Protein AF-A0A1N7Q6E4-F1 (afdb_monomer_lite)

Sequence (110 aa):
AEKNPVFERGSAKTGKNVRFLILGVPVSKSGVYCRVTFPEFATINRVLLEQYYIHAEERAFTARIPGAAERYDYFAKSGNKHLLQRVPHKYLASLLGVRPETLSRIITNS

Foldseek 3Di:
DPDDDDDDPPDDDDDDDPPPPPPPDDPVCVLVVCVVVPVVSVVVVVVVVVVVVVVVVLLVVLVPDPDPLVSVVSCCVVPCVVCVVVPPLVVVCVSSVHDSVVSVVSVVVD

pLDDT: mean 74.79, std 20.15, range [30.62, 93.69]

Radius of gyration: 22.05 Å; chains: 1; bounding box: 55×35×55 Å

Secondary structure (DSSP, 8-state):
----------------------SSS-HHHHHHHHHHH-HHHHHHHHHHHHHHHHHHHHHHHHHH---HHHHHHHHHHTTTHHHHHHS-HHHHHHHHT--HHHHHHHHHH-

Structure (mmCIF, N/CA/C/O backbone):
data_AF-A0A1N7Q6E4-F1
#
_entry.id   AF-A0A1N7Q6E4-F1
#
loop_
_atom_site.group_PDB
_atom_site.id
_atom_site.type_symbol
_atom_site.label_atom_id
_atom_site.label_alt_id
_atom_site.label_comp_id
_atom_site.label_asym_id
_atom_site.label_entity_id
_atom_site.label_seq_id
_atom_site.pdbx_PDB_ins_code
_atom_site.Cartn_x
_atom_site.Cartn_y
_atom_site.Cartn_z
_atom_site.occupancy
_atom_site.B_iso_or_equiv
_atom_site.auth_seq_id
_atom_site.auth_comp_id
_atom_site.auth_asym_id
_atom_site.auth_atom_id
_atom_site.pdbx_PDB_model_num
ATOM 1 N N . ALA A 1 1 ? 35.279 -25.986 -10.991 1.00 34.94 1 ALA A N 1
ATOM 2 C CA . ALA A 1 1 ? 34.936 -25.549 -12.358 1.00 34.94 1 ALA A CA 1
ATOM 3 C C . ALA A 1 1 ? 33.458 -25.837 -12.593 1.00 34.94 1 ALA A C 1
ATOM 5 O O . ALA A 1 1 ? 33.096 -26.922 -13.033 1.00 34.94 1 ALA A O 1
ATOM 6 N N . GLU A 1 2 ? 32.602 -24.910 -12.174 1.00 33.50 2 GLU A N 1
ATOM 7 C CA . GLU A 1 2 ? 31.152 -25.014 -12.336 1.00 33.50 2 GLU A CA 1
ATOM 8 C C . GLU A 1 2 ? 30.827 -24.709 -13.803 1.00 33.50 2 GLU A C 1
ATOM 10 O O . GLU A 1 2 ? 31.145 -23.633 -14.312 1.00 33.50 2 GLU A O 1
ATOM 15 N N . LYS A 1 3 ? 30.321 -25.709 -14.529 1.00 36.84 3 LYS A N 1
ATOM 16 C CA . LYS A 1 3 ? 30.010 -25.582 -15.954 1.00 36.84 3 LYS A CA 1
ATOM 17 C C . LYS A 1 3 ? 28.838 -24.611 -16.103 1.00 36.84 3 LYS A C 1
ATOM 19 O O . LYS A 1 3 ? 27.699 -24.978 -15.833 1.00 36.84 3 LYS A O 1
ATOM 24 N N . ASN A 1 4 ? 29.119 -23.384 -16.537 1.00 31.97 4 ASN A N 1
ATOM 25 C CA . ASN A 1 4 ? 28.084 -22.460 -16.995 1.00 31.97 4 ASN A CA 1
ATOM 26 C C . ASN A 1 4 ? 27.272 -23.143 -18.110 1.00 31.97 4 ASN A C 1
ATOM 28 O O . ASN A 1 4 ? 27.879 -23.631 -19.068 1.00 31.97 4 ASN A O 1
ATOM 32 N N . PRO A 1 5 ? 25.932 -23.199 -18.018 1.00 37.75 5 PRO A N 1
ATOM 33 C CA . PRO A 1 5 ? 25.123 -23.789 -19.071 1.00 37.75 5 PRO A CA 1
ATOM 34 C C . PRO A 1 5 ? 25.250 -22.930 -20.332 1.00 37.75 5 PRO A C 1
ATOM 36 O O . PRO A 1 5 ? 24.850 -21.765 -20.360 1.00 37.75 5 PRO A O 1
ATOM 39 N N . VAL A 1 6 ? 25.850 -23.515 -21.369 1.00 39.97 6 VAL A N 1
ATOM 40 C CA . VAL A 1 6 ? 25.917 -22.942 -22.713 1.00 39.97 6 VAL A CA 1
ATOM 41 C C . VAL A 1 6 ? 24.493 -22.907 -23.259 1.00 39.97 6 VAL A C 1
ATOM 43 O O . VAL A 1 6 ? 23.891 -23.942 -23.530 1.00 39.97 6 VAL A O 1
ATOM 46 N N . PHE A 1 7 ? 23.933 -21.705 -23.362 1.00 48.75 7 PHE A N 1
ATOM 47 C CA . PHE A 1 7 ? 22.631 -21.464 -23.970 1.00 48.75 7 PHE A CA 1
ATOM 48 C C . PHE A 1 7 ? 22.821 -21.420 -25.489 1.00 48.75 7 PHE A C 1
ATOM 50 O O . PHE A 1 7 ? 23.352 -20.444 -26.027 1.00 48.75 7 PHE A O 1
ATOM 57 N N . GLU A 1 8 ? 22.455 -22.498 -26.182 1.00 37.31 8 GLU A N 1
ATOM 58 C CA . GLU A 1 8 ? 22.518 -22.527 -27.640 1.00 37.31 8 GLU A CA 1
ATOM 59 C C . GLU A 1 8 ? 21.558 -21.490 -28.235 1.00 37.31 8 GLU A C 1
ATOM 61 O O . GLU A 1 8 ? 20.357 -21.466 -27.956 1.00 37.31 8 GLU A O 1
ATOM 66 N N . ARG A 1 9 ? 22.109 -20.604 -29.073 1.00 42.31 9 ARG A N 1
ATOM 67 C CA . ARG A 1 9 ? 21.341 -19.642 -29.864 1.00 42.31 9 ARG A CA 1
ATOM 68 C C . ARG A 1 9 ? 20.577 -20.394 -30.950 1.00 42.31 9 ARG A C 1
ATOM 70 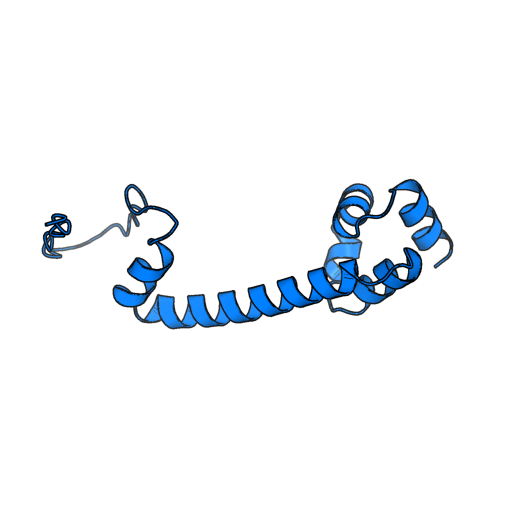O O . ARG A 1 9 ? 21.072 -20.558 -32.061 1.00 42.31 9 ARG A O 1
ATOM 77 N N . GLY A 1 10 ? 19.357 -20.815 -30.630 1.00 34.28 10 GLY A N 1
ATOM 78 C CA . GLY A 1 10 ? 18.369 -21.202 -31.630 1.00 34.28 10 GLY A CA 1
ATOM 79 C C . GLY A 1 10 ? 18.105 -20.022 -32.566 1.00 34.28 10 GLY A C 1
ATOM 80 O O . GLY A 1 10 ? 17.562 -18.998 -32.155 1.00 34.28 10 GLY A O 1
ATOM 81 N N . SER A 1 11 ? 18.561 -20.150 -33.811 1.00 32.03 11 SER A N 1
ATOM 82 C CA . SER A 1 11 ? 18.382 -19.170 -34.880 1.00 32.03 11 SER A CA 1
ATOM 83 C C . SER A 1 11 ? 16.893 -18.922 -35.130 1.00 32.03 11 SER A C 1
ATOM 85 O O . SER A 1 11 ? 16.146 -19.839 -35.469 1.00 32.03 11 SER A O 1
ATOM 87 N N . ALA A 1 12 ? 16.469 -17.668 -34.972 1.00 40.22 12 ALA A N 1
ATOM 88 C CA . ALA A 1 12 ? 15.150 -17.213 -35.373 1.00 40.22 12 ALA A CA 1
ATOM 89 C C . ALA A 1 12 ? 15.011 -17.335 -36.897 1.00 40.22 12 ALA A C 1
ATOM 91 O O . ALA A 1 12 ? 15.587 -16.552 -37.652 1.00 40.22 12 ALA A O 1
ATOM 92 N N . LYS A 1 13 ? 14.214 -18.303 -37.352 1.00 36.12 13 LYS A N 1
ATOM 93 C CA . LYS A 1 13 ? 13.633 -18.280 -38.692 1.00 36.12 13 LYS A CA 1
ATOM 94 C C . LYS A 1 13 ? 12.114 -18.358 -38.596 1.00 36.12 13 LYS A C 1
ATOM 96 O O . LYS A 1 13 ? 11.572 -19.325 -38.079 1.00 36.12 13 LYS A O 1
ATOM 101 N N . THR A 1 14 ? 11.485 -17.344 -39.188 1.00 33.44 14 THR A N 1
ATOM 102 C CA . THR A 1 14 ? 10.185 -17.428 -39.866 1.00 33.44 14 THR A CA 1
ATOM 103 C C . THR A 1 14 ? 8.934 -17.564 -38.991 1.00 33.44 14 THR A C 1
ATOM 105 O O . THR A 1 14 ? 8.617 -18.627 -38.483 1.00 33.44 14 THR A O 1
ATOM 108 N N . GLY A 1 15 ? 8.143 -16.485 -38.984 1.00 39.00 15 GLY A N 1
ATOM 109 C CA . GLY A 1 15 ? 6.697 -16.537 -39.231 1.00 39.00 15 GLY A CA 1
ATOM 110 C C . GLY A 1 15 ? 5.794 -17.239 -38.209 1.00 39.00 15 GLY A C 1
ATOM 111 O O . GLY A 1 15 ? 5.668 -18.454 -38.212 1.00 39.00 15 GLY A O 1
ATOM 112 N N . LYS A 1 16 ? 4.982 -16.418 -37.528 1.00 43.56 16 LYS A N 1
ATOM 113 C CA . LYS A 1 16 ? 3.740 -16.752 -36.800 1.00 43.56 16 LYS A CA 1
ATOM 114 C C . LYS A 1 16 ? 3.898 -17.459 -35.446 1.00 43.56 16 LYS A C 1
ATOM 116 O O . LYS A 1 16 ? 4.568 -18.468 -35.297 1.00 43.56 16 LYS A O 1
ATOM 121 N N . ASN A 1 17 ? 3.101 -16.950 -34.503 1.00 30.62 17 ASN A N 1
ATOM 122 C CA . ASN A 1 17 ? 2.852 -17.435 -33.145 1.00 30.62 17 ASN A CA 1
ATOM 123 C C . ASN A 1 17 ? 3.935 -17.108 -32.124 1.00 30.62 17 ASN A C 1
ATOM 125 O O . ASN A 1 17 ? 4.801 -17.911 -31.789 1.00 30.62 17 ASN A O 1
ATOM 129 N N . VAL A 1 18 ? 3.762 -15.929 -31.534 1.00 42.75 18 VAL A N 1
ATOM 130 C CA . VAL A 1 18 ? 4.354 -15.521 -30.266 1.00 42.75 18 VAL A CA 1
ATOM 131 C C . VAL A 1 18 ? 3.786 -16.401 -29.135 1.00 42.75 18 VAL A C 1
ATOM 133 O O . VAL A 1 18 ? 3.005 -15.960 -28.298 1.00 42.75 18 VAL A O 1
ATOM 136 N N . ARG A 1 19 ? 4.137 -17.690 -29.115 1.00 34.47 19 ARG A N 1
ATOM 137 C CA . ARG A 1 19 ? 4.067 -18.497 -27.897 1.00 34.47 19 ARG A CA 1
ATOM 138 C C . ARG A 1 19 ? 5.304 -18.131 -27.090 1.00 34.47 19 ARG A C 1
ATOM 140 O O . ARG A 1 19 ? 6.347 -18.759 -27.238 1.00 34.47 19 ARG A O 1
ATOM 147 N N . PHE A 1 20 ? 5.189 -17.085 -26.271 1.00 43.59 20 PHE A N 1
ATOM 148 C CA . PHE A 1 20 ? 6.137 -16.824 -25.190 1.00 43.59 20 PHE A CA 1
ATOM 149 C C . PHE A 1 20 ? 6.080 -18.009 -24.229 1.00 43.59 20 PHE A C 1
ATOM 151 O O . PHE A 1 20 ? 5.297 -18.048 -23.282 1.00 43.59 20 PHE A O 1
ATOM 158 N N . LEU A 1 21 ? 6.879 -19.025 -24.529 1.00 43.75 21 LEU A N 1
ATOM 159 C CA . LEU A 1 21 ? 7.068 -20.171 -23.674 1.00 43.75 21 LEU A CA 1
ATOM 160 C C . LEU A 1 21 ? 7.950 -19.716 -22.505 1.00 43.75 21 LEU A C 1
ATOM 162 O O . LEU A 1 21 ? 9.161 -19.902 -22.513 1.00 43.75 21 LEU A O 1
ATOM 166 N N . ILE A 1 22 ? 7.339 -19.136 -21.470 1.00 51.62 22 ILE A N 1
ATOM 167 C CA . ILE A 1 22 ? 7.946 -19.045 -20.130 1.00 51.62 22 ILE A CA 1
ATOM 168 C C . ILE A 1 22 ? 7.904 -20.445 -19.472 1.00 51.62 22 ILE A C 1
ATOM 170 O O . ILE A 1 22 ? 7.571 -20.593 -18.304 1.00 51.62 22 ILE A O 1
ATOM 174 N N . LEU A 1 23 ? 8.179 -21.517 -20.224 1.00 48.53 23 LEU A N 1
ATOM 175 C CA . LEU A 1 23 ? 8.331 -22.866 -19.678 1.00 48.53 23 LEU A CA 1
ATOM 176 C C . LEU A 1 23 ? 9.822 -23.178 -19.719 1.00 48.53 23 LEU A C 1
ATOM 178 O O . LEU A 1 23 ? 10.339 -23.629 -20.734 1.00 48.53 23 LEU A O 1
ATOM 182 N N . GLY A 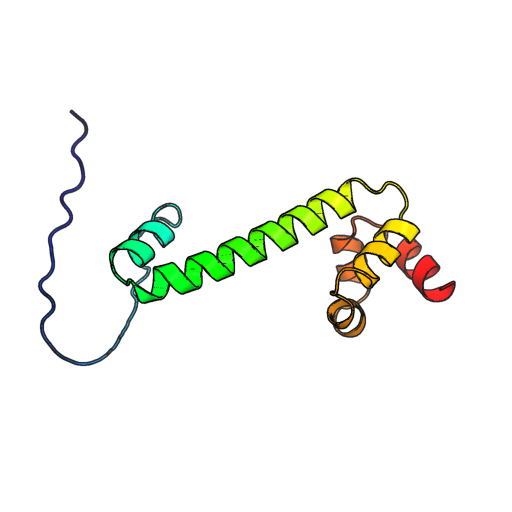1 24 ? 10.531 -22.868 -18.636 1.00 57.56 24 GLY A N 1
ATOM 183 C CA . GLY A 1 24 ? 11.921 -23.305 -18.464 1.00 57.56 24 GLY A CA 1
ATOM 184 C C . GLY A 1 24 ? 12.888 -22.252 -17.938 1.00 57.56 24 GLY A C 1
ATOM 185 O O . GLY A 1 24 ? 13.997 -22.607 -17.550 1.00 57.56 24 GLY A O 1
ATOM 186 N N . VAL A 1 25 ? 12.491 -20.978 -17.856 1.00 58.91 25 VAL A N 1
ATOM 187 C CA . VAL A 1 25 ? 13.307 -19.974 -17.161 1.00 58.91 25 VAL A CA 1
ATOM 188 C C . VAL A 1 25 ? 12.878 -19.929 -15.692 1.00 58.91 25 VAL A C 1
ATOM 190 O O . VAL A 1 25 ? 11.710 -19.636 -15.425 1.00 58.91 25 VAL A O 1
ATOM 193 N N . PRO A 1 26 ? 13.774 -20.197 -14.722 1.00 60.88 26 PRO A N 1
ATOM 194 C CA . PRO A 1 26 ? 13.445 -20.029 -13.312 1.00 60.88 26 PRO A CA 1
ATOM 195 C C . PRO A 1 26 ? 13.000 -18.585 -13.062 1.00 60.88 26 PRO A C 1
ATOM 197 O O . PRO A 1 26 ? 13.591 -17.645 -13.601 1.00 60.88 26 PRO A O 1
ATOM 200 N N . VAL A 1 27 ? 11.962 -18.400 -12.238 1.00 63.22 27 VAL A N 1
ATOM 201 C CA . VAL A 1 27 ? 11.329 -17.089 -11.985 1.00 63.22 27 VAL A CA 1
ATOM 202 C C . VAL A 1 27 ? 12.371 -16.024 -11.618 1.00 63.22 27 VAL A C 1
ATOM 204 O O . VAL A 1 27 ? 12.284 -14.897 -12.102 1.00 63.22 27 VAL A O 1
ATOM 207 N N . SER A 1 28 ? 13.428 -16.413 -10.893 1.00 64.56 28 SER A N 1
ATOM 208 C CA . SER A 1 28 ? 14.562 -15.558 -10.510 1.00 64.56 28 SER A CA 1
ATOM 209 C C . SER A 1 28 ? 15.328 -14.929 -11.680 1.00 64.56 28 SER A C 1
ATOM 211 O O . SER A 1 28 ? 15.910 -13.859 -11.520 1.00 64.56 28 SER A O 1
ATOM 213 N N . LYS A 1 29 ? 15.340 -15.566 -12.857 1.00 63.06 29 LYS A N 1
ATOM 214 C CA . LYS A 1 29 ? 16.062 -15.089 -14.049 1.00 63.06 29 LYS A CA 1
ATOM 215 C C .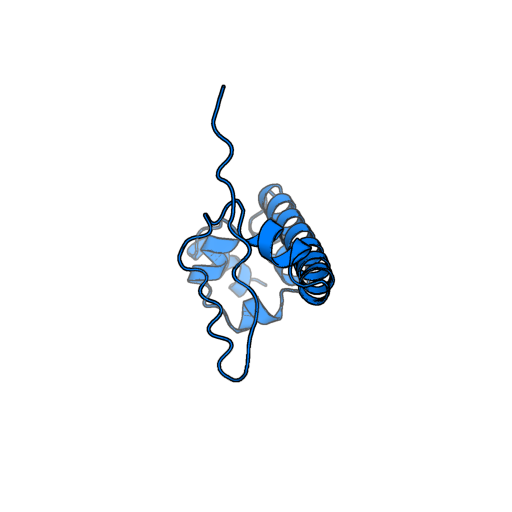 LYS A 1 29 ? 15.150 -14.673 -15.198 1.00 63.06 29 LYS A C 1
ATOM 217 O O . LYS A 1 29 ? 15.627 -14.034 -16.134 1.00 63.06 29 LYS A O 1
ATOM 222 N N . SER A 1 30 ? 13.852 -14.962 -15.106 1.00 69.44 30 SER A N 1
ATOM 223 C CA . SER A 1 30 ? 12.859 -14.624 -16.134 1.00 69.44 30 SER A CA 1
ATOM 224 C C . SER A 1 30 ? 12.821 -13.123 -16.448 1.00 69.44 30 SER A C 1
ATOM 226 O O . SER A 1 30 ? 12.954 -12.733 -17.604 1.00 69.44 30 SER A O 1
ATOM 228 N N . GLY A 1 31 ? 12.768 -12.266 -15.423 1.00 72.75 31 GLY A N 1
ATOM 229 C CA . GLY A 1 31 ? 12.738 -10.812 -15.608 1.00 72.75 31 GLY A CA 1
ATOM 230 C C . GLY A 1 31 ? 14.016 -10.247 -16.237 1.00 72.75 31 GLY A C 1
ATOM 231 O O . GLY A 1 31 ? 13.948 -9.337 -17.063 1.00 72.75 31 GLY A O 1
ATOM 232 N N . VAL A 1 32 ? 15.183 -10.806 -15.894 1.00 72.19 32 VAL A N 1
ATOM 233 C CA . VAL A 1 32 ? 16.475 -10.390 -16.469 1.00 72.19 32 VAL A CA 1
ATOM 234 C C . VAL A 1 32 ? 16.579 -10.832 -17.927 1.00 72.19 32 VAL A C 1
ATOM 236 O O . VAL A 1 32 ? 17.005 -10.052 -18.773 1.00 72.19 32 VAL A O 1
ATOM 239 N N . TYR A 1 33 ? 16.135 -12.051 -18.235 1.00 77.19 33 TYR A N 1
ATOM 240 C CA . TYR A 1 33 ? 16.133 -12.581 -19.594 1.00 77.19 33 TYR A CA 1
ATOM 241 C C . TYR A 1 33 ? 15.238 -11.759 -20.527 1.00 77.19 33 TYR A C 1
ATOM 243 O O . TYR A 1 33 ? 15.687 -11.328 -21.592 1.00 77.19 33 TYR A O 1
ATOM 251 N N . CYS A 1 34 ? 14.004 -11.468 -20.101 1.00 73.38 34 CYS A N 1
ATOM 252 C CA . CYS A 1 34 ? 13.071 -10.657 -20.881 1.00 73.38 34 CYS A CA 1
ATOM 253 C C . CYS A 1 34 ? 13.614 -9.241 -21.117 1.00 73.38 34 CYS A C 1
ATOM 255 O O . CYS A 1 34 ? 13.472 -8.714 -22.214 1.00 73.38 34 CYS A O 1
ATOM 257 N N . ARG A 1 35 ? 14.305 -8.656 -20.128 1.00 70.44 35 ARG A N 1
ATOM 258 C CA . ARG A 1 35 ? 14.907 -7.317 -20.237 1.00 70.44 35 ARG A CA 1
ATOM 259 C C . ARG A 1 35 ? 16.049 -7.236 -21.251 1.00 70.44 35 ARG A C 1
ATOM 261 O O . ARG A 1 35 ? 16.194 -6.213 -21.905 1.00 70.44 35 ARG A O 1
ATOM 268 N N . VAL A 1 36 ? 16.889 -8.268 -21.336 1.00 77.06 36 VAL A N 1
ATOM 269 C CA . VAL A 1 36 ? 18.056 -8.285 -22.240 1.00 77.06 36 VAL A CA 1
ATOM 270 C C . VAL A 1 36 ? 17.656 -8.683 -23.662 1.00 77.06 36 VAL A C 1
ATOM 272 O O . VAL A 1 36 ? 18.259 -8.214 -24.621 1.00 77.06 36 VAL A O 1
ATOM 275 N N . THR A 1 37 ? 16.636 -9.532 -23.800 1.00 81.75 37 THR A N 1
ATOM 276 C CA . THR A 1 37 ? 16.181 -10.045 -25.102 1.00 81.75 37 THR A CA 1
ATOM 277 C C . THR A 1 37 ? 15.214 -9.082 -25.801 1.00 81.75 37 THR A C 1
ATOM 279 O O . THR A 1 37 ? 15.220 -9.015 -27.027 1.00 81.75 37 THR A O 1
ATOM 282 N N . PHE A 1 38 ? 14.413 -8.321 -25.040 1.00 83.00 38 PHE A N 1
ATOM 283 C CA . PHE A 1 38 ? 13.403 -7.395 -25.566 1.00 83.00 38 PHE A CA 1
ATOM 284 C C . PHE A 1 38 ? 13.586 -5.988 -24.968 1.00 83.00 38 PHE A C 1
ATOM 286 O O . PHE A 1 38 ? 13.282 -5.782 -23.787 1.00 83.00 38 PHE A O 1
ATOM 293 N N . PRO A 1 39 ? 14.069 -5.001 -25.743 1.00 79.75 39 PRO A N 1
ATOM 294 C CA . PRO A 1 39 ? 14.308 -3.649 -25.236 1.00 79.75 39 PRO A CA 1
ATOM 295 C C . PRO A 1 39 ? 13.023 -2.938 -24.777 1.00 79.75 39 PRO A C 1
ATOM 297 O O . PRO A 1 39 ? 13.059 -2.167 -23.821 1.00 79.75 39 PRO A O 1
ATOM 300 N N . GLU A 1 40 ? 11.867 -3.244 -25.368 1.00 82.50 40 GLU A N 1
ATOM 301 C CA . GLU A 1 40 ? 10.563 -2.705 -24.961 1.00 82.50 40 GLU A CA 1
ATOM 302 C C . GLU A 1 40 ? 10.178 -3.164 -23.548 1.00 82.50 40 GLU A C 1
ATOM 304 O O . GLU A 1 40 ? 9.613 -2.400 -22.759 1.00 82.50 40 GLU A O 1
ATOM 309 N N . PHE A 1 41 ? 10.543 -4.400 -23.191 1.00 83.00 41 PHE A N 1
ATOM 310 C CA . PHE A 1 41 ? 10.295 -4.940 -21.858 1.00 83.00 41 PHE A CA 1
ATOM 311 C C . PHE A 1 41 ? 11.109 -4.203 -20.792 1.00 83.00 41 PHE A C 1
ATOM 313 O O . PHE A 1 41 ? 10.655 -4.089 -19.657 1.00 83.00 41 PHE A O 1
ATOM 320 N N . ALA A 1 42 ? 12.284 -3.661 -21.127 1.00 83.19 42 ALA A N 1
ATOM 321 C CA . ALA A 1 42 ? 13.081 -2.894 -20.174 1.00 83.19 42 ALA A CA 1
ATOM 322 C C . ALA A 1 42 ? 12.353 -1.636 -19.686 1.00 83.19 42 ALA A C 1
ATOM 324 O O . ALA A 1 42 ? 12.361 -1.359 -18.485 1.00 83.19 42 ALA A O 1
ATOM 325 N N . THR A 1 43 ? 11.672 -0.927 -20.588 1.00 87.50 43 THR A N 1
ATOM 326 C CA . THR A 1 43 ? 10.881 0.265 -20.254 1.00 87.50 43 THR A CA 1
ATOM 327 C C . THR A 1 43 ? 9.665 -0.096 -19.405 1.00 87.50 43 THR A C 1
ATOM 329 O O . THR A 1 43 ? 9.437 0.518 -18.364 1.00 87.50 43 THR A O 1
ATOM 332 N N . ILE A 1 44 ? 8.921 -1.138 -19.793 1.00 88.50 44 ILE A N 1
ATOM 333 C CA . ILE A 1 44 ? 7.745 -1.603 -19.041 1.00 88.50 44 ILE A CA 1
ATOM 334 C C . ILE A 1 44 ? 8.151 -2.061 -17.640 1.00 88.50 44 ILE A C 1
ATOM 336 O O . ILE A 1 44 ? 7.544 -1.658 -16.652 1.00 88.50 44 ILE A O 1
ATOM 340 N N . ASN A 1 45 ? 9.202 -2.877 -17.545 1.00 87.19 45 ASN A N 1
ATOM 341 C CA . ASN A 1 45 ? 9.682 -3.408 -16.276 1.00 87.19 45 ASN A CA 1
ATOM 342 C C . ASN A 1 45 ? 10.171 -2.289 -15.349 1.00 87.19 45 ASN A C 1
ATOM 344 O O . ASN A 1 45 ? 9.968 -2.365 -14.143 1.00 87.19 45 ASN A O 1
ATOM 348 N N . ARG A 1 46 ? 10.766 -1.225 -15.903 1.00 87.81 46 ARG A N 1
ATOM 349 C CA . ARG A 1 46 ? 11.153 -0.050 -15.122 1.00 87.81 46 ARG A CA 1
ATOM 350 C C . ARG A 1 46 ? 9.940 0.639 -14.498 1.00 87.81 46 ARG A C 1
ATOM 352 O O . ARG A 1 46 ? 9.912 0.782 -13.282 1.00 87.81 46 ARG A O 1
ATOM 359 N N . VAL A 1 47 ? 8.940 1.004 -15.301 1.00 92.56 47 VAL A N 1
ATOM 360 C CA . VAL A 1 47 ? 7.723 1.671 -14.798 1.00 92.56 47 VAL A CA 1
ATOM 361 C C . VAL A 1 47 ? 6.991 0.780 -13.791 1.00 92.56 47 VAL A C 1
ATOM 363 O O . VAL A 1 47 ? 6.567 1.245 -12.735 1.00 92.56 47 VAL A O 1
ATOM 366 N N . LEU A 1 48 ? 6.891 -0.518 -14.084 1.00 91.31 48 LEU A N 1
ATOM 367 C CA . LEU A 1 48 ? 6.253 -1.491 -13.204 1.00 91.31 48 LEU A CA 1
ATOM 368 C C . LEU A 1 48 ? 6.970 -1.597 -11.853 1.00 91.31 48 LEU A C 1
ATOM 370 O O . LEU A 1 48 ? 6.315 -1.596 -10.813 1.00 91.31 48 LEU A O 1
ATOM 374 N N . LEU A 1 49 ? 8.303 -1.687 -11.859 1.00 90.94 49 LEU A N 1
ATOM 375 C CA . LEU A 1 49 ? 9.095 -1.740 -10.633 1.00 90.94 49 LEU A CA 1
ATOM 376 C C . LEU A 1 49 ? 8.971 -0.445 -9.838 1.00 90.94 49 LEU A C 1
ATOM 378 O O . LEU A 1 49 ? 8.755 -0.516 -8.634 1.00 90.94 49 LEU A O 1
ATOM 382 N N . GLU A 1 50 ? 9.064 0.715 -10.489 1.00 93.00 50 GLU A N 1
ATOM 383 C CA . GLU A 1 50 ? 8.904 2.018 -9.833 1.00 93.00 50 GLU A CA 1
ATOM 384 C C . GLU A 1 50 ? 7.557 2.098 -9.094 1.00 93.00 50 GLU A C 1
ATOM 386 O O . GLU A 1 50 ? 7.528 2.377 -7.895 1.00 93.00 50 GLU A O 1
ATOM 391 N N . GLN A 1 51 ? 6.451 1.736 -9.754 1.00 92.50 51 GLN A N 1
ATOM 392 C CA . GLN A 1 51 ? 5.131 1.685 -9.112 1.00 92.50 51 GLN A CA 1
ATOM 393 C C . GLN A 1 51 ? 5.063 0.653 -7.982 1.00 92.50 51 GLN A C 1
ATOM 395 O O . GLN A 1 51 ? 4.520 0.924 -6.911 1.00 92.50 51 GLN A O 1
ATOM 400 N N . TYR A 1 52 ? 5.637 -0.532 -8.189 1.00 92.31 52 TYR A N 1
ATOM 401 C CA . TYR A 1 52 ? 5.651 -1.576 -7.170 1.00 92.31 52 TYR A CA 1
ATOM 402 C C . TYR A 1 52 ? 6.399 -1.139 -5.904 1.00 92.31 52 TYR A C 1
ATOM 404 O O . TYR A 1 52 ? 5.950 -1.437 -4.795 1.00 92.31 52 TYR A O 1
ATOM 412 N N . TYR A 1 53 ? 7.514 -0.420 -6.056 1.00 93.69 53 TYR A N 1
ATOM 413 C CA . TYR A 1 53 ? 8.277 0.128 -4.936 1.00 93.69 53 TYR A CA 1
ATOM 414 C C . TYR A 1 53 ? 7.484 1.182 -4.166 1.00 93.69 53 TYR A C 1
ATOM 416 O O . TYR A 1 53 ? 7.435 1.095 -2.940 1.00 93.69 53 TYR A O 1
ATOM 424 N N . ILE A 1 54 ? 6.797 2.096 -4.858 1.00 91.31 54 ILE A N 1
ATOM 425 C CA . ILE A 1 54 ? 5.916 3.088 -4.220 1.00 91.31 54 ILE A CA 1
ATOM 426 C C . ILE A 1 54 ? 4.843 2.379 -3.380 1.00 91.31 54 ILE A C 1
ATOM 428 O O . ILE A 1 54 ? 4.705 2.637 -2.187 1.00 91.31 54 ILE A O 1
ATOM 432 N N . HIS A 1 55 ? 4.152 1.387 -3.946 1.00 89.12 55 HIS A N 1
ATOM 433 C CA . HIS A 1 55 ? 3.136 0.626 -3.209 1.00 89.12 55 HIS A CA 1
ATOM 434 C C . HIS A 1 55 ? 3.710 -0.235 -2.071 1.00 89.12 55 HIS A C 1
ATOM 436 O O . HIS A 1 55 ? 3.027 -0.540 -1.090 1.00 89.12 55 HIS A O 1
ATOM 442 N N . ALA A 1 56 ? 4.956 -0.697 -2.183 1.00 91.00 56 ALA A N 1
ATOM 443 C CA . ALA A 1 56 ? 5.635 -1.387 -1.090 1.00 91.00 56 ALA A CA 1
ATOM 444 C C . ALA A 1 56 ? 5.946 -0.427 0.067 1.00 91.00 56 ALA A C 1
ATOM 446 O O . ALA A 1 56 ? 5.739 -0.794 1.225 1.00 91.00 56 ALA A O 1
ATOM 447 N N . GLU A 1 57 ? 6.372 0.797 -0.240 1.00 91.44 57 GLU A N 1
ATOM 448 C CA . GLU A 1 57 ? 6.619 1.846 0.746 1.00 91.44 57 GLU A CA 1
ATOM 449 C C . GLU A 1 57 ? 5.329 2.276 1.452 1.00 91.44 57 GLU A C 1
ATOM 451 O O . GLU A 1 57 ? 5.294 2.298 2.681 1.00 91.44 57 GLU A O 1
ATOM 456 N N . GLU A 1 58 ? 4.238 2.493 0.713 1.00 89.06 58 GLU A N 1
ATOM 457 C CA . GLU A 1 58 ? 2.916 2.799 1.281 1.00 89.06 58 GLU A CA 1
ATOM 458 C C . GLU A 1 58 ? 2.459 1.725 2.278 1.00 89.06 58 GLU A C 1
ATOM 460 O O . GLU A 1 58 ? 1.954 2.032 3.363 1.00 89.06 58 GLU A O 1
ATOM 465 N N . ARG A 1 59 ? 2.669 0.443 1.947 1.00 87.56 59 ARG A N 1
ATOM 466 C CA . ARG A 1 59 ? 2.350 -0.681 2.842 1.00 87.56 59 ARG A CA 1
ATOM 467 C C . ARG A 1 59 ? 3.253 -0.708 4.070 1.00 87.56 59 ARG A C 1
ATOM 469 O O . ARG A 1 59 ? 2.758 -0.920 5.176 1.00 87.56 59 ARG A O 1
ATOM 476 N N . ALA A 1 60 ? 4.552 -0.471 3.898 1.00 90.88 60 ALA A N 1
ATOM 477 C CA . ALA A 1 60 ? 5.497 -0.397 5.009 1.00 90.88 60 ALA A CA 1
ATOM 478 C C . ALA A 1 60 ? 5.171 0.770 5.955 1.00 90.88 60 ALA A C 1
ATOM 480 O O . ALA A 1 60 ? 5.246 0.614 7.173 1.00 90.88 60 ALA A O 1
ATOM 481 N N . PHE A 1 61 ? 4.763 1.917 5.409 1.00 89.75 61 PHE A N 1
ATOM 482 C CA . PHE A 1 61 ? 4.326 3.072 6.184 1.00 89.75 61 PHE A CA 1
ATOM 483 C C . PHE A 1 61 ? 3.021 2.783 6.931 1.00 89.75 61 PHE A C 1
ATOM 485 O O . PHE A 1 61 ? 2.954 2.974 8.143 1.00 89.75 61 PHE A O 1
ATOM 492 N N . THR A 1 62 ? 2.023 2.219 6.245 1.00 88.06 62 THR A N 1
ATOM 493 C CA . THR A 1 62 ? 0.744 1.821 6.857 1.00 88.06 62 THR A CA 1
ATOM 494 C C . THR A 1 62 ? 0.958 0.847 8.018 1.00 88.06 62 THR A C 1
ATOM 496 O O . THR A 1 62 ? 0.333 0.991 9.064 1.00 88.06 62 THR A O 1
ATOM 499 N N . ALA A 1 63 ? 1.882 -0.109 7.882 1.00 87.50 63 ALA A N 1
ATOM 500 C CA . ALA A 1 63 ? 2.206 -1.071 8.936 1.00 87.50 63 ALA A CA 1
ATOM 501 C C . ALA A 1 63 ? 2.863 -0.441 10.180 1.00 87.50 63 ALA A C 1
ATOM 503 O O . ALA A 1 63 ? 2.785 -1.018 11.263 1.00 87.50 63 ALA A O 1
ATOM 504 N N . ARG A 1 64 ? 3.502 0.730 10.046 1.00 90.31 64 ARG A N 1
ATOM 505 C CA . ARG A 1 64 ? 4.114 1.466 11.167 1.00 90.31 64 ARG A CA 1
ATOM 506 C C . ARG A 1 64 ? 3.111 2.312 11.949 1.00 90.31 64 ARG A C 1
ATOM 508 O O . ARG A 1 64 ? 3.410 2.678 13.081 1.00 90.31 64 ARG A O 1
ATOM 515 N N . ILE A 1 65 ? 1.945 2.622 11.377 1.00 90.25 65 ILE A N 1
ATOM 516 C CA . ILE A 1 65 ? 0.907 3.404 12.055 1.00 90.25 65 ILE A CA 1
ATOM 517 C C . ILE A 1 65 ? 0.219 2.514 13.105 1.00 90.25 65 ILE A C 1
ATOM 519 O O . ILE A 1 65 ? -0.432 1.524 12.751 1.00 90.25 65 ILE A O 1
ATOM 523 N N . PRO A 1 66 ? 0.302 2.845 14.404 1.00 85.00 66 PRO A N 1
ATOM 524 C CA . PRO A 1 66 ? -0.284 2.011 15.448 1.00 85.00 66 PRO A CA 1
ATOM 525 C C . PRO A 1 66 ? -1.820 2.076 15.433 1.00 85.00 66 PRO A C 1
ATOM 527 O O . PRO A 1 66 ? -2.481 1.044 15.593 1.00 85.00 66 PRO A O 1
ATOM 530 N N . GLY A 1 67 ? -2.398 3.255 15.177 1.00 89.50 67 GLY A N 1
ATOM 531 C CA . GLY A 1 67 ? -3.839 3.495 15.204 1.00 89.50 67 GLY A CA 1
ATOM 532 C C . GLY A 1 67 ? -4.595 2.811 14.064 1.00 89.50 67 GLY A C 1
ATOM 533 O O . GLY A 1 67 ? -4.264 2.973 12.893 1.00 89.50 67 GLY A O 1
ATOM 534 N N . ALA A 1 68 ? -5.654 2.066 14.392 1.00 87.62 68 ALA A N 1
ATOM 535 C CA . ALA A 1 68 ? -6.504 1.417 13.389 1.00 87.62 68 ALA A CA 1
ATOM 536 C C . ALA A 1 68 ? -7.301 2.430 12.542 1.00 87.62 68 ALA A C 1
ATOM 538 O O . ALA A 1 68 ? -7.428 2.244 11.333 1.00 87.62 68 ALA A O 1
ATOM 539 N N . ALA A 1 69 ? -7.806 3.502 13.165 1.00 89.25 69 ALA A N 1
ATOM 540 C CA . ALA A 1 69 ? -8.507 4.583 12.469 1.00 89.25 69 ALA A CA 1
ATOM 541 C C . ALA A 1 69 ? -7.548 5.394 11.586 1.00 89.25 69 ALA A C 1
ATOM 543 O O . ALA A 1 69 ? -7.823 5.603 10.412 1.00 89.25 69 ALA A O 1
ATOM 544 N N . GLU A 1 70 ? -6.372 5.744 12.112 1.00 89.62 70 GLU A N 1
ATOM 545 C CA . GLU A 1 70 ? -5.329 6.446 11.355 1.00 89.62 70 GLU A CA 1
ATOM 546 C C . GLU A 1 70 ? -4.833 5.633 10.152 1.00 89.62 70 GLU A C 1
ATOM 548 O O . GLU A 1 70 ? -4.615 6.193 9.080 1.00 89.62 70 GLU A O 1
ATOM 553 N N . ARG A 1 71 ? -4.704 4.304 10.291 1.00 89.50 71 ARG A N 1
ATOM 554 C CA . ARG A 1 71 ? -4.386 3.406 9.169 1.00 89.50 71 ARG A CA 1
ATOM 555 C C . ARG A 1 71 ? -5.438 3.462 8.069 1.00 89.50 71 ARG A C 1
ATOM 557 O O . ARG A 1 71 ? -5.080 3.509 6.893 1.00 89.50 71 ARG A O 1
ATOM 564 N N . TYR A 1 72 ? -6.716 3.437 8.443 1.00 89.44 72 TYR A N 1
ATOM 565 C CA . TYR A 1 72 ? -7.817 3.540 7.489 1.00 89.44 72 TYR A CA 1
ATOM 566 C C . TYR A 1 72 ? -7.817 4.900 6.782 1.00 89.44 72 TYR A C 1
ATOM 568 O O . TYR A 1 72 ? -7.870 4.949 5.555 1.00 89.44 72 TYR A O 1
ATOM 576 N N . ASP A 1 73 ? -7.662 5.985 7.539 1.00 89.25 73 ASP A N 1
ATOM 577 C CA . ASP A 1 73 ? -7.592 7.349 7.014 1.00 89.25 73 ASP A CA 1
ATOM 578 C C . ASP A 1 73 ? -6.421 7.548 6.054 1.00 89.25 73 ASP A C 1
ATOM 580 O O . ASP A 1 73 ? -6.582 8.134 4.982 1.00 89.25 73 ASP A O 1
ATOM 584 N N . TYR A 1 74 ? -5.239 7.048 6.421 1.00 89.69 74 TYR A N 1
ATOM 585 C CA . TYR A 1 74 ? -4.068 7.081 5.554 1.00 89.69 74 TYR A CA 1
ATOM 586 C C . TYR A 1 74 ? -4.343 6.317 4.258 1.00 89.69 74 TYR A C 1
ATOM 588 O O . TYR A 1 74 ? -4.174 6.866 3.173 1.00 89.69 74 TYR A O 1
ATOM 596 N N . PHE A 1 75 ? -4.862 5.090 4.351 1.00 88.44 75 PHE A N 1
ATOM 597 C CA . PHE A 1 75 ? -5.188 4.286 3.175 1.00 88.44 75 PHE A CA 1
ATOM 598 C C . PHE A 1 75 ? -6.240 4.947 2.269 1.00 88.44 75 PHE A C 1
ATOM 600 O O . PHE A 1 75 ? -6.125 4.891 1.043 1.00 88.44 75 PHE A O 1
ATOM 607 N N . ALA A 1 76 ? -7.238 5.618 2.852 1.00 86.31 76 ALA A N 1
ATOM 608 C CA . ALA A 1 76 ? -8.238 6.381 2.113 1.00 86.31 76 ALA A CA 1
ATOM 609 C C . ALA A 1 76 ? -7.646 7.608 1.396 1.00 86.31 76 ALA A C 1
ATOM 611 O O . ALA A 1 76 ? -8.124 7.972 0.317 1.00 86.31 76 ALA A O 1
ATOM 612 N N . LYS A 1 77 ? -6.603 8.225 1.970 1.00 87.06 77 LYS A N 1
ATOM 613 C CA . LYS A 1 77 ? -5.903 9.399 1.421 1.00 87.06 77 LYS A CA 1
ATOM 614 C C . LYS A 1 77 ? -4.830 9.042 0.386 1.00 87.06 77 LYS A C 1
ATOM 616 O O . LYS A 1 77 ? -4.661 9.809 -0.557 1.00 87.06 77 LYS A O 1
ATOM 621 N N . SER A 1 78 ? -4.168 7.885 0.483 1.00 82.06 78 SER A N 1
ATOM 622 C CA . SER A 1 78 ? -3.075 7.449 -0.416 1.00 82.06 78 SER A CA 1
ATOM 623 C C . SER A 1 78 ? -3.517 7.054 -1.839 1.00 82.06 78 SER A C 1
ATOM 625 O O . SER A 1 78 ? -2.916 6.196 -2.468 1.00 82.06 78 SER A O 1
ATOM 627 N N . GLY A 1 79 ? -4.607 7.616 -2.370 1.00 69.19 79 GLY A N 1
ATOM 628 C CA . GLY A 1 79 ? -5.060 7.367 -3.748 1.00 69.19 79 GLY A CA 1
ATOM 629 C C . GLY A 1 79 ? -5.808 6.044 -3.972 1.00 69.19 79 GLY A C 1
ATOM 630 O O . GLY A 1 79 ? -6.420 5.853 -5.021 1.00 69.19 79 GLY A O 1
ATOM 631 N N . ASN A 1 80 ? -5.883 5.168 -2.966 1.00 76.31 80 ASN A N 1
ATOM 632 C CA . ASN A 1 80 ? -6.558 3.865 -3.040 1.00 76.31 80 ASN A CA 1
ATOM 633 C C . ASN A 1 80 ? -8.079 3.928 -2.795 1.00 76.31 80 ASN A C 1
ATOM 635 O O . ASN A 1 80 ? -8.724 2.910 -2.536 1.00 76.31 80 ASN A O 1
ATOM 639 N N . LYS A 1 81 ? -8.695 5.110 -2.917 1.00 80.12 81 LYS A N 1
ATOM 640 C CA . LYS A 1 81 ? -10.127 5.328 -2.641 1.00 80.12 81 LYS A CA 1
ATOM 641 C C . LYS A 1 81 ? -11.051 4.448 -3.490 1.00 80.12 81 LYS A C 1
ATOM 643 O O . LYS A 1 81 ? -12.083 3.995 -3.004 1.00 80.12 81 LYS A O 1
ATOM 648 N N . HIS A 1 82 ? -10.668 4.140 -4.731 1.00 84.12 82 HIS A N 1
ATOM 649 C CA . HIS A 1 82 ? -11.406 3.181 -5.563 1.00 84.12 82 HIS A CA 1
ATOM 650 C C . HIS A 1 82 ? -11.491 1.812 -4.874 1.00 84.12 82 HIS A C 1
ATOM 652 O O . HIS A 1 82 ? -12.502 1.114 -4.998 1.00 84.12 82 HIS A O 1
ATOM 658 N N . LEU A 1 83 ? -10.409 1.351 -4.238 1.00 84.56 83 LEU A N 1
ATOM 659 C CA . LEU A 1 83 ? -10.350 0.008 -3.658 1.00 84.56 83 LEU A CA 1
ATOM 660 C C . LEU A 1 83 ? -11.299 -0.100 -2.468 1.00 84.56 83 LEU A C 1
ATOM 662 O O . LEU A 1 83 ? -11.941 -1.134 -2.314 1.00 84.56 83 LEU A O 1
ATOM 666 N N . LEU A 1 84 ? -11.479 0.988 -1.716 1.00 84.81 84 LEU A N 1
ATOM 667 C CA . LEU A 1 84 ? -12.454 1.059 -0.627 1.00 84.81 84 LEU A CA 1
ATOM 668 C C . LEU A 1 84 ? -13.895 0.803 -1.089 1.00 84.81 84 LEU A C 1
ATOM 670 O O . LEU A 1 84 ? -14.668 0.208 -0.350 1.00 84.81 84 LEU A O 1
ATOM 674 N N . GLN A 1 85 ? -14.254 1.213 -2.310 1.00 83.88 85 GLN A N 1
ATOM 675 C CA . GLN A 1 85 ? -15.612 1.038 -2.841 1.00 83.88 85 GLN A CA 1
ATOM 676 C C . GLN A 1 85 ? -15.848 -0.331 -3.488 1.00 83.88 85 GLN A C 1
ATOM 678 O O . GLN A 1 85 ? -16.977 -0.813 -3.520 1.00 83.88 85 GLN A O 1
ATOM 683 N N . ARG A 1 86 ? -14.803 -0.952 -4.050 1.00 89.50 86 ARG A N 1
ATOM 684 C CA . ARG A 1 86 ? -14.930 -2.213 -4.807 1.00 89.50 86 ARG A CA 1
ATOM 685 C C . ARG A 1 86 ? -14.642 -3.452 -3.969 1.00 89.50 86 ARG A C 1
ATOM 687 O O . ARG A 1 86 ? -15.109 -4.535 -4.313 1.00 89.50 86 ARG A O 1
ATOM 694 N N . VAL A 1 87 ? -13.835 -3.317 -2.920 1.00 88.81 87 VAL A N 1
ATOM 695 C CA . VAL A 1 87 ? -13.363 -4.447 -2.120 1.00 88.81 87 VAL A CA 1
ATOM 696 C C . VAL A 1 87 ? -14.239 -4.600 -0.873 1.00 88.81 87 VAL A C 1
ATOM 698 O O . VAL A 1 87 ? -14.384 -3.647 -0.111 1.00 88.81 87 VAL A O 1
ATOM 701 N N . PRO A 1 88 ? -14.785 -5.800 -0.602 1.00 89.88 88 PRO A N 1
ATOM 702 C CA . PRO A 1 88 ? -15.516 -6.059 0.633 1.00 89.88 88 PRO A CA 1
ATOM 703 C C . PRO A 1 88 ? -14.683 -5.747 1.885 1.00 89.88 88 PRO A C 1
ATOM 705 O O . PRO A 1 88 ? -13.501 -6.095 1.956 1.00 89.88 88 PRO A O 1
ATOM 708 N N . HIS A 1 89 ? -15.323 -5.190 2.920 1.00 86.75 89 HIS A N 1
ATOM 709 C CA . HIS A 1 89 ? -14.659 -4.762 4.162 1.00 86.75 89 HIS A CA 1
ATOM 710 C C . HIS A 1 89 ? -13.817 -5.862 4.829 1.00 86.75 89 HIS A C 1
ATOM 712 O O . HIS A 1 89 ? -12.784 -5.572 5.425 1.00 86.75 89 HIS A O 1
ATOM 718 N N . LYS A 1 90 ? -14.197 -7.138 4.675 1.00 89.00 90 LYS A N 1
ATOM 719 C CA . LYS A 1 90 ? -13.422 -8.285 5.175 1.00 89.00 90 LYS A CA 1
ATOM 720 C C . LYS A 1 90 ? -11.989 -8.314 4.626 1.00 89.00 90 LYS A C 1
ATOM 722 O O . LYS A 1 90 ? -11.050 -8.570 5.375 1.00 89.00 90 LYS A O 1
ATOM 727 N N . TYR A 1 91 ? -11.814 -8.049 3.333 1.00 90.06 91 TYR A N 1
ATOM 728 C CA . TYR A 1 91 ? -10.494 -8.062 2.703 1.00 90.06 91 TYR A CA 1
ATOM 729 C C . TYR A 1 91 ? -9.711 -6.783 3.004 1.00 90.06 91 TYR A C 1
ATOM 731 O O . TYR A 1 91 ? -8.499 -6.848 3.186 1.00 90.06 91 TYR A O 1
ATOM 739 N N . LEU A 1 92 ? -10.396 -5.644 3.149 1.00 89.50 92 LEU A N 1
ATOM 740 C CA . LEU A 1 92 ? -9.773 -4.397 3.606 1.00 89.50 92 LEU A CA 1
ATOM 741 C C . LEU A 1 92 ? -9.227 -4.523 5.034 1.00 89.50 92 LEU A C 1
ATOM 743 O O . LEU A 1 92 ? -8.115 -4.081 5.306 1.00 89.50 92 LEU A O 1
ATOM 747 N N . ALA A 1 93 ? -9.958 -5.193 5.927 1.00 90.12 93 ALA A N 1
ATOM 748 C CA . ALA A 1 93 ? -9.503 -5.465 7.289 1.00 90.12 93 ALA A CA 1
ATOM 749 C C . ALA A 1 93 ? -8.208 -6.292 7.288 1.00 90.12 93 ALA A C 1
ATOM 751 O O . ALA A 1 93 ? -7.234 -5.934 7.952 1.00 90.12 93 ALA A O 1
ATOM 752 N N . SER A 1 94 ? -8.162 -7.340 6.459 1.00 89.62 94 SER A N 1
ATOM 753 C CA . SER A 1 94 ? -6.957 -8.153 6.273 1.00 89.62 94 SER A CA 1
ATOM 754 C C . SER A 1 94 ? -5.793 -7.361 5.670 1.00 89.62 94 SER A C 1
ATOM 756 O O . SER A 1 94 ? -4.655 -7.578 6.073 1.00 89.62 94 SER A O 1
ATOM 758 N N . LEU A 1 95 ? -6.060 -6.457 4.722 1.00 88.38 95 LEU A N 1
ATOM 759 C CA . LEU A 1 95 ? -5.042 -5.619 4.083 1.00 88.38 95 LEU A CA 1
ATOM 760 C C . LEU A 1 95 ? -4.412 -4.624 5.068 1.00 88.38 95 LEU A C 1
ATOM 762 O O . LEU A 1 95 ? -3.201 -4.431 5.056 1.00 88.38 95 LEU A O 1
ATOM 766 N N . LEU A 1 96 ? -5.230 -4.011 5.927 1.00 88.12 96 LEU A N 1
ATOM 767 C CA . LEU A 1 96 ? -4.796 -3.006 6.904 1.00 88.12 96 LEU A CA 1
ATOM 768 C C . LEU A 1 96 ? -4.242 -3.618 8.202 1.00 88.12 96 LEU A C 1
ATOM 770 O O . LEU A 1 96 ? -3.755 -2.892 9.075 1.00 88.12 96 LEU A O 1
ATOM 774 N N . GLY A 1 97 ? -4.337 -4.942 8.365 1.00 88.06 97 GLY A N 1
ATOM 775 C CA . GLY A 1 97 ? -3.960 -5.627 9.603 1.00 88.06 97 GLY A CA 1
ATOM 776 C C . GLY A 1 97 ? -4.836 -5.209 10.788 1.00 88.06 97 GLY A C 1
ATOM 777 O O . GLY A 1 97 ? -4.336 -5.010 11.898 1.00 88.06 97 GLY A O 1
ATOM 778 N N . VAL A 1 98 ? -6.133 -5.006 10.545 1.00 90.25 98 VAL A N 1
ATOM 779 C CA . VAL A 1 98 ? -7.130 -4.588 11.540 1.00 90.25 98 VAL A CA 1
ATOM 780 C C . VAL A 1 98 ? -8.199 -5.675 11.648 1.00 90.25 98 VAL A C 1
ATOM 782 O O . VAL A 1 98 ? -8.512 -6.354 10.673 1.00 90.25 98 VAL A O 1
ATOM 785 N N . ARG A 1 99 ? -8.781 -5.862 12.836 1.00 90.00 99 ARG A N 1
ATOM 786 C CA . ARG A 1 99 ? -9.922 -6.772 12.999 1.00 90.00 99 ARG A CA 1
ATOM 787 C C . ARG A 1 99 ? -11.136 -6.269 12.203 1.00 90.00 99 ARG A C 1
ATOM 789 O O . ARG A 1 99 ? -11.393 -5.062 12.215 1.00 90.00 99 ARG A O 1
ATOM 796 N N . PRO A 1 100 ? -11.902 -7.151 11.538 1.00 88.62 100 PRO A N 1
ATOM 797 C CA . PRO A 1 100 ? -13.052 -6.740 10.734 1.00 88.62 100 PRO A CA 1
ATOM 798 C C . PRO A 1 100 ? -14.118 -6.005 11.559 1.00 88.62 100 PRO A C 1
ATOM 800 O O . PRO A 1 100 ? -14.712 -5.051 11.064 1.00 88.62 100 PRO A O 1
ATOM 803 N N . GLU A 1 101 ? -14.305 -6.367 12.831 1.00 89.25 101 GLU A N 1
ATOM 804 C CA . GLU A 1 101 ? -15.226 -5.690 13.752 1.00 89.25 101 GLU A CA 1
ATOM 805 C C . GLU A 1 101 ? -14.770 -4.256 14.044 1.00 89.25 101 GLU A C 1
ATOM 807 O O . GLU A 1 101 ? -15.581 -3.331 14.075 1.00 89.25 101 GLU A O 1
ATOM 812 N N . THR A 1 102 ? -13.463 -4.056 14.237 1.00 90.94 102 THR A N 1
ATOM 813 C CA . THR A 1 102 ? -12.869 -2.734 14.467 1.00 90.94 102 THR A CA 1
ATOM 814 C C . THR A 1 102 ? -12.983 -1.864 13.221 1.00 90.94 102 THR A C 1
ATOM 816 O O . THR A 1 102 ? -13.392 -0.712 13.329 1.00 90.94 102 THR A O 1
ATOM 819 N N . LEU A 1 103 ? -12.686 -2.417 12.040 1.00 88.62 103 LEU A N 1
ATOM 820 C CA . LEU A 1 103 ? -12.824 -1.690 10.779 1.00 88.62 103 LEU A CA 1
ATOM 821 C C . LEU A 1 103 ? -14.280 -1.279 10.531 1.00 88.62 103 LEU A C 1
ATOM 823 O O . LEU A 1 103 ? -14.537 -0.133 10.179 1.00 88.62 103 LEU A O 1
ATOM 827 N N . SER A 1 104 ? -15.236 -2.181 10.775 1.00 89.00 104 SER A N 1
ATOM 828 C CA . SER A 1 104 ? -16.658 -1.863 10.636 1.00 89.00 104 SER A CA 1
ATOM 829 C C . SER A 1 104 ? -17.069 -0.699 11.540 1.00 89.00 104 SER A C 1
ATOM 831 O O . SER A 1 104 ? -17.775 0.190 11.085 1.00 89.00 104 SER A O 1
ATOM 833 N N . ARG A 1 105 ? -16.595 -0.662 12.795 1.00 89.25 105 ARG A N 1
ATOM 834 C CA . ARG A 1 105 ? -16.876 0.449 13.725 1.00 89.25 105 ARG A CA 1
ATOM 835 C C . ARG A 1 105 ? -16.288 1.776 13.250 1.00 89.25 105 ARG A C 1
ATOM 837 O O . ARG A 1 105 ? -16.925 2.804 13.435 1.00 89.25 105 ARG A O 1
ATOM 844 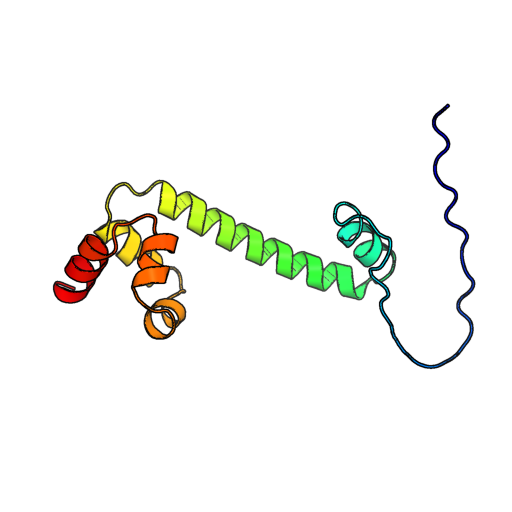N N . ILE A 1 106 ? -15.090 1.757 12.667 1.00 89.12 106 ILE A N 1
ATOM 845 C CA . ILE A 1 106 ? -14.449 2.962 12.120 1.00 89.12 106 ILE A CA 1
ATOM 846 C C . ILE A 1 106 ? -15.274 3.507 10.953 1.00 89.12 106 ILE A C 1
ATOM 848 O O . ILE A 1 106 ? -15.573 4.690 10.939 1.00 89.12 106 ILE A O 1
ATOM 852 N N . ILE A 1 107 ? -15.703 2.644 10.028 1.00 83.94 107 ILE A N 1
ATOM 853 C CA . ILE A 1 107 ? -16.485 3.052 8.851 1.00 83.94 107 ILE A CA 1
ATOM 854 C C . ILE A 1 107 ? -17.876 3.568 9.247 1.00 83.94 107 ILE A C 1
ATOM 856 O O . ILE A 1 107 ? -18.377 4.490 8.625 1.00 83.94 107 ILE A O 1
ATOM 860 N N . THR A 1 108 ? -18.510 2.989 10.270 1.00 85.06 108 THR A N 1
ATOM 861 C CA . THR A 1 108 ? -19.834 3.435 10.744 1.00 85.06 108 THR A CA 1
ATOM 862 C C . THR A 1 108 ? -19.791 4.768 11.499 1.00 85.06 108 THR A C 1
ATOM 864 O O . THR A 1 108 ? -20.782 5.489 11.491 1.00 85.06 108 THR A O 1
ATOM 867 N N . ASN A 1 109 ? -18.674 5.088 12.159 1.00 71.88 109 ASN A N 1
ATOM 868 C CA . ASN A 1 109 ? -18.496 6.334 12.916 1.00 71.88 109 ASN A CA 1
ATOM 869 C C . ASN A 1 109 ? -17.775 7.443 12.120 1.00 71.88 109 ASN A C 1
ATOM 871 O O . ASN A 1 109 ? -17.544 8.520 12.671 1.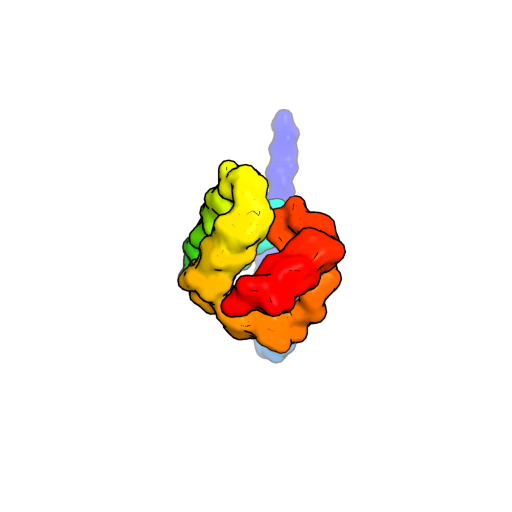00 71.88 109 ASN A O 1
ATOM 875 N N . SER A 1 110 ? -17.373 7.155 10.880 1.00 62.22 110 SER A N 1
ATOM 876 C CA . SER A 1 110 ? -16.696 8.053 9.934 1.00 62.22 110 SER A CA 1
ATOM 877 C C . SER A 1 110 ? -17.690 8.681 8.969 1.00 62.22 110 SER A C 1
ATOM 879 O O . SER A 1 110 ? -17.314 9.742 8.425 1.00 62.22 110 SER A O 1
#

Organism: NCBI:txid529505

=== Feature glossary ===
Key to the feature types in this record:

— What the protein is —

Primary structure: the covalent order of the twenty standard amino acids along the backbone. Two proteins with the same sequence will (almost always) fold to the same structure; two with 30% identity often share a fold but not the details.

Database cross-references. InterPro integrates a dozen domain/family signature databases into unified entries with residue-range hits. GO terms attach function/process/location labels with evidence codes. CATH codes position the fold in a four-level structural taxonomy. Organism is the NCBI-taxonomy species name.

— Where its atoms are —

The mmCIF block holds the 3D Cartesian coordinates of each backbone atom (N, Cα, C, O) in ångströms. mmCIF is the PDB's canonical archive format — a tagged-loop text representation of the atomic model.

Six rendered views show the 3D structure from the faces of a cube — i.e. along ±x, ±y, ±z. Rendering representation is drawn randomly per protein from cartoon (secondary-structure ribbons), sticks (backbone bonds), or molecular surface; coloring is either N→C rainbow (blue at the N-terminus through red at the C-terminus) or one color per chain.

— Local backbone conformation —

DSSP 8-state secondary structure assigns each residue one of H (α-helix), G (3₁₀-helix), I (π-helix), E (extended β-strand), B (isolated β-bridge), T (hydrogen-bonded turn), S (bend), or '-' (coil). The assignment is computed from backbone hydrogen-bond geometry via the Kabsch–Sander algorithm.

P-SEA three-state annotation labels each residue as helix, strand, or coil based purely on the geometry of the Cα trace. It serves as a fallback when the full backbone (and thus DSSP) is unavailable.

The φ/ψ torsion pair specifies the backbone conformation at each residue. φ rotates about the N–Cα bond, ψ about the Cα–C bond. Steric clashes forbid most of the (φ, ψ) plane — the allowed regions (α-helix basin, β-sheet basin, left-handed helix) are the Ramachandran-allowed regions.

— Global shape and packing —

The geometric summary reports three shape descriptors. Rg (radius of gyration) measures how spread out the Cα atoms are about their centre of mass; compact globular proteins have small Rg, elongated or unfolded ones large. Cα contacts (<8 Å, |i−j|>4) count long-range residue pairs in spatial proximity — high for tightly packed folds, near zero for rods or random coil. The bounding-box extents give the protein's footprint along x, y, z in Å.

Accessible surface area quantifies burial. A residue with SASA near zero is packed into the hydrophobic core; one with SASA >100 Å² sits on the surface. Computed here via the Shrake–Rupley numerical algorithm with a 1.4 Å probe.

Plot images: a contact map (which residues are close in 3D, as an N×N binary image), a Ramachandran scatter (backbone torsion angles, revealing secondary-structure composition at a glance), and — for AlphaFold structures — a PAE heatmap (pairwise prediction confidence).

— Structural neighborhood —

The Foldseek 3Di string encodes local tertiary geometry as a 20-letter alphabet — one character per residue — derived from the relative positions of nearby Cα atoms. Unlike the amino-acid sequence, 3Di is a direct function of the 3D structure, so two proteins with the same fold have similar 3Di strings even at low sequence identity.

Nearest PDB neighbors are the top structural matches found by Foldseek when searching this structure against the entire Protein Data Bank. Each hit reports a TM-score (0 to 1; >0.5 almost always implies the same fold) and an E-value. These are *structural* homologs — they may share no detectable sequence similarity.

— Confidence and disorder —

Fo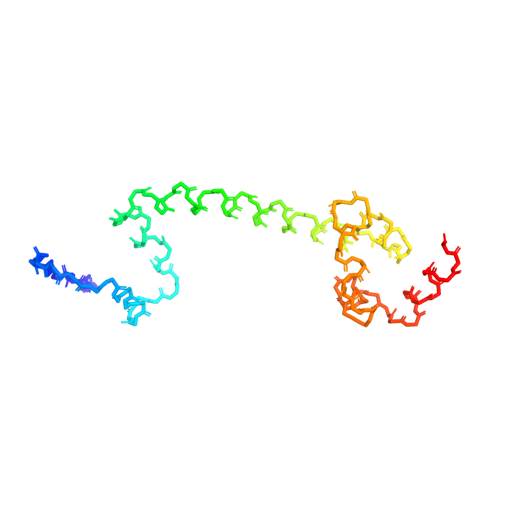r AlphaFold models, the B-factor field carries pLDDT — the model's own estimate of local accuracy on a 0–100 scale. Regions with pLDDT<50 should be treated as essentially unmodeled; they often correspond to intrinsically disordered segments.

B-factor (Debye–Waller factor) reflects atomic displacement in the crystal lattice. It is an experimental observable (units Å²), not a prediction; low values mean the atom is pinned down, high values mean it moves or is heterogeneous across the crystal.

Predicted aligned error is AlphaFold's pairwise confidence. Unlike pLDDT (per-residue), PAE is per-residue-pair and captures whether two parts of the structure are correctly placed relative to each other. Units are ångströms of expected positional error.